Protein AF-A0A7C9RE17-F1 (afdb_monomer_lite)

InterPro domains:
  IPR001789 Signal transduction response regulator, receiver domain [PS50110] (10-43)
  IPR011006 CheY-like superfamily [SSF52172] (7-43)

Sequence (43 aa):
MFIIDFNKLRFLVCDDNAHMRRILRTLLHSFGAREVYEAEDGA

Radius of gyration: 11.3 Å; chains: 1; bounding box: 27×22×28 Å

Structure (mmCIF, N/CA/C/O backbone):
data_AF-A0A7C9RE17-F1
#
_entry.id   AF-A0A7C9RE17-F1
#
loop_
_atom_site.group_PDB
_atom_site.id
_atom_site.type_symbol
_atom_site.label_atom_id
_atom_site.label_alt_id
_atom_site.label_comp_id
_atom_site.label_asym_id
_atom_site.label_entity_id
_atom_site.label_seq_id
_atom_site.pdbx_PDB_ins_code
_atom_site.Cartn_x
_atom_site.Cartn_y
_atom_site.Cartn_z
_atom_s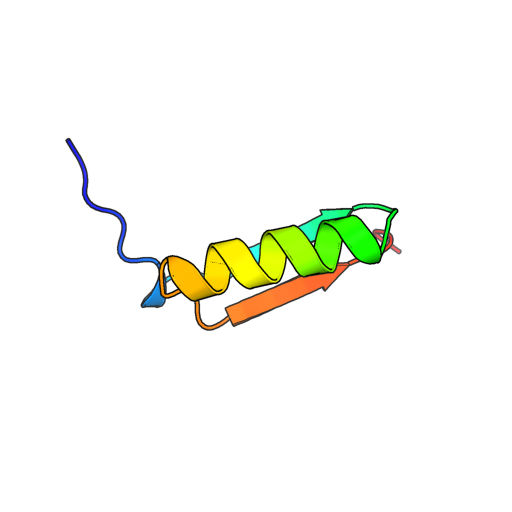ite.occupancy
_atom_site.B_iso_or_equiv
_atom_site.auth_seq_id
_atom_site.auth_comp_id
_atom_site.auth_asym_id
_atom_site.auth_atom_id
_atom_site.pdbx_PDB_model_num
ATOM 1 N N . MET A 1 1 ? -15.532 17.280 8.770 1.00 66.69 1 MET A N 1
ATOM 2 C CA . MET A 1 1 ? -14.237 16.569 8.757 1.00 66.69 1 MET A CA 1
ATOM 3 C C . MET A 1 1 ? -14.542 15.081 8.828 1.00 66.69 1 MET A C 1
ATOM 5 O O . MET A 1 1 ? -15.182 14.682 9.791 1.00 66.69 1 MET A O 1
ATOM 9 N N . PHE A 1 2 ? -14.187 14.289 7.815 1.00 84.44 2 PHE A N 1
ATOM 10 C CA . PHE A 1 2 ? -14.388 12.834 7.842 1.00 84.44 2 PHE A CA 1
ATOM 11 C C . PHE A 1 2 ? -13.082 12.156 8.256 1.00 84.44 2 PHE A C 1
ATOM 13 O O . PHE A 1 2 ? -12.028 12.484 7.718 1.00 84.44 2 PHE A O 1
ATOM 20 N N . ILE A 1 3 ? -13.150 11.240 9.222 1.00 89.12 3 ILE A N 1
ATOM 21 C CA . ILE A 1 3 ? -12.010 10.414 9.628 1.00 89.12 3 ILE A CA 1
ATOM 22 C C . ILE A 1 3 ? -12.012 9.176 8.736 1.00 89.12 3 ILE A C 1
ATOM 24 O O . ILE A 1 3 ? -13.015 8.467 8.664 1.00 89.12 3 ILE A O 1
ATOM 28 N N . ILE A 1 4 ? -10.898 8.933 8.051 1.00 91.88 4 ILE A N 1
ATOM 29 C CA . ILE A 1 4 ? -10.709 7.747 7.217 1.00 91.88 4 ILE A CA 1
ATOM 30 C C . ILE A 1 4 ? -9.979 6.697 8.052 1.00 91.88 4 ILE A C 1
ATOM 32 O O . ILE A 1 4 ? -8.907 6.964 8.589 1.00 91.88 4 ILE A O 1
ATOM 36 N N . ASP A 1 5 ? -10.559 5.504 8.149 1.00 93.56 5 ASP A N 1
ATOM 37 C CA . ASP A 1 5 ? -9.923 4.341 8.767 1.00 93.56 5 ASP A CA 1
ATOM 38 C C . ASP A 1 5 ? -9.135 3.559 7.706 1.00 93.56 5 ASP A C 1
ATOM 40 O O . ASP A 1 5 ? -9.700 2.801 6.915 1.00 93.56 5 ASP A O 1
ATOM 44 N N . PHE A 1 6 ? -7.817 3.760 7.679 1.00 95.38 6 PHE A N 1
ATOM 45 C CA . PHE A 1 6 ? -6.914 3.167 6.686 1.00 95.38 6 PHE A CA 1
ATOM 46 C C . PHE A 1 6 ? -6.796 1.645 6.810 1.00 95.38 6 PHE A C 1
ATOM 48 O O . PHE A 1 6 ? -6.468 0.979 5.831 1.00 95.38 6 PHE A O 1
ATOM 55 N N . ASN A 1 7 ? -7.114 1.071 7.972 1.00 95.06 7 ASN A N 1
ATOM 56 C CA . ASN A 1 7 ? -7.093 -0.376 8.176 1.00 95.06 7 ASN A CA 1
ATOM 57 C C . ASN A 1 7 ? -8.199 -1.094 7.373 1.00 95.06 7 ASN A C 1
ATOM 59 O O . ASN A 1 7 ? -8.131 -2.299 7.154 1.00 95.06 7 ASN A O 1
ATOM 63 N N . LYS A 1 8 ? -9.222 -0.362 6.914 1.00 95.06 8 LYS A N 1
ATOM 64 C CA . LYS A 1 8 ? -10.322 -0.894 6.091 1.00 95.06 8 LYS A CA 1
ATOM 65 C C . LYS A 1 8 ? -10.108 -0.700 4.589 1.00 95.06 8 LYS A C 1
ATOM 67 O O . LYS A 1 8 ? -11.003 -1.017 3.807 1.00 95.06 8 LYS A O 1
ATOM 72 N N . LEU A 1 9 ? -8.965 -0.148 4.185 1.00 96.81 9 LEU A N 1
ATOM 73 C CA . LEU A 1 9 ? -8.660 0.183 2.798 1.00 96.81 9 LEU A CA 1
ATOM 74 C C . LEU A 1 9 ? -7.533 -0.691 2.250 1.00 96.81 9 LEU A C 1
ATOM 76 O O . LEU A 1 9 ? -6.673 -1.176 2.985 1.00 96.81 9 LEU A O 1
ATOM 80 N N . ARG A 1 10 ? -7.549 -0.852 0.925 1.00 97.62 10 ARG A N 1
ATOM 81 C CA . ARG A 1 10 ? -6.521 -1.549 0.151 1.00 97.62 10 ARG A CA 1
ATOM 82 C C . ARG A 1 10 ? -5.912 -0.563 -0.827 1.00 97.62 10 ARG A C 1
ATOM 84 O O . ARG A 1 10 ? -6.650 0.129 -1.527 1.00 97.62 10 ARG A O 1
ATOM 91 N N . PHE A 1 11 ? -4.590 -0.499 -0.861 1.00 97.38 11 PHE A N 1
ATOM 92 C CA . PHE A 1 11 ? -3.841 0.472 -1.647 1.00 97.38 11 PHE A CA 1
ATOM 93 C C . PHE A 1 11 ? -3.001 -0.237 -2.700 1.00 97.38 11 PHE A C 1
ATOM 95 O O . PHE A 1 11 ? -2.351 -1.235 -2.404 1.00 97.38 11 PHE A O 1
ATOM 102 N N . LEU A 1 12 ? -2.978 0.315 -3.909 1.00 97.25 12 LEU A N 1
ATOM 103 C CA . LEU A 1 12 ? -2.012 -0.023 -4.946 1.00 97.25 12 LEU A CA 1
ATOM 104 C C . LEU A 1 12 ? -1.166 1.224 -5.211 1.00 97.25 12 LEU A C 1
ATOM 106 O O . LEU A 1 12 ? -1.709 2.275 -5.548 1.00 97.25 12 LEU A O 1
ATOM 110 N N . VAL A 1 13 ? 0.144 1.114 -5.021 1.00 95.81 13 VAL A N 1
ATOM 111 C CA . VAL A 1 13 ? 1.112 2.177 -5.295 1.00 95.81 13 VAL A CA 1
ATOM 112 C C . VAL A 1 13 ? 1.775 1.881 -6.636 1.00 95.81 13 VAL A C 1
ATOM 114 O O . VAL A 1 13 ? 2.561 0.940 -6.738 1.00 95.81 13 VAL A O 1
ATOM 117 N N . CYS A 1 14 ? 1.455 2.690 -7.644 1.00 95.38 14 CYS A N 1
ATOM 118 C CA . CYS A 1 14 ? 2.072 2.629 -8.967 1.00 95.38 14 CYS A CA 1
ATOM 119 C C . CYS A 1 14 ? 3.086 3.766 -9.107 1.00 95.38 14 CYS A C 1
ATOM 121 O O . CYS A 1 14 ? 2.703 4.933 -9.053 1.00 95.38 14 CYS A O 1
ATOM 123 N N . ASP A 1 15 ? 4.358 3.427 -9.274 1.00 94.75 15 ASP A N 1
ATOM 124 C CA . ASP A 1 15 ? 5.455 4.379 -9.486 1.00 94.75 15 ASP A CA 1
ATOM 125 C C . ASP A 1 15 ? 6.591 3.616 -10.181 1.00 94.75 15 ASP A C 1
ATOM 127 O O . ASP A 1 15 ? 6.818 2.454 -9.847 1.00 94.75 15 ASP A O 1
ATOM 131 N N . ASP A 1 16 ? 7.284 4.209 -11.148 1.00 93.12 16 ASP A N 1
ATOM 132 C CA . ASP A 1 16 ? 8.362 3.556 -11.907 1.00 93.12 16 ASP A CA 1
ATOM 133 C C . ASP A 1 16 ? 9.664 3.435 -11.094 1.00 93.12 16 ASP A C 1
ATOM 135 O O . ASP A 1 16 ? 10.535 2.614 -11.387 1.00 93.12 16 ASP A O 1
ATOM 139 N N . ASN A 1 17 ? 9.781 4.189 -10.002 1.00 95.56 17 ASN A N 1
ATOM 140 C CA . ASN A 1 17 ? 10.930 4.187 -9.123 1.00 95.56 17 ASN A CA 1
ATOM 141 C C . ASN A 1 17 ? 10.678 3.357 -7.853 1.00 95.56 17 ASN A C 1
ATOM 143 O O . ASN A 1 17 ? 9.984 3.758 -6.913 1.00 95.56 17 ASN A O 1
ATOM 147 N N . ALA A 1 18 ? 11.365 2.215 -7.751 1.00 94.88 18 ALA A N 1
ATOM 148 C CA . ALA A 1 18 ? 11.280 1.325 -6.592 1.00 94.88 18 ALA A CA 1
ATOM 149 C C . ALA A 1 18 ? 11.629 2.002 -5.248 1.00 94.88 18 ALA A C 1
ATOM 151 O O . ALA A 1 18 ? 11.139 1.580 -4.197 1.00 94.88 18 ALA A O 1
ATOM 152 N N . HIS A 1 19 ? 12.466 3.046 -5.242 1.00 96.62 19 HIS A N 1
ATOM 153 C CA . HIS A 1 19 ? 12.753 3.813 -4.029 1.00 96.62 19 HIS A CA 1
ATOM 154 C C . HIS A 1 19 ? 11.520 4.592 -3.557 1.00 96.62 19 HIS A C 1
ATOM 156 O O . HIS A 1 19 ? 11.170 4.533 -2.377 1.00 96.62 19 HIS A O 1
ATOM 162 N N . MET A 1 20 ? 10.825 5.256 -4.481 1.00 97.19 20 MET A N 1
ATOM 163 C CA . MET A 1 20 ? 9.618 6.027 -4.184 1.00 97.19 20 MET A CA 1
ATOM 164 C C . MET A 1 20 ? 8.477 5.122 -3.720 1.00 97.19 20 MET A C 1
ATOM 166 O O . MET A 1 20 ? 7.857 5.416 -2.693 1.00 97.19 20 MET A O 1
ATOM 170 N N . ARG A 1 21 ? 8.280 3.960 -4.366 1.00 96.56 21 ARG A N 1
ATOM 171 C CA . ARG A 1 21 ? 7.300 2.950 -3.915 1.00 96.56 21 ARG A CA 1
ATOM 172 C C . ARG A 1 21 ? 7.505 2.555 -2.450 1.00 96.56 21 ARG A C 1
ATOM 174 O O . ARG A 1 21 ? 6.553 2.551 -1.668 1.00 96.56 21 ARG A O 1
ATOM 181 N N . ARG A 1 22 ? 8.758 2.325 -2.030 1.00 95.94 22 ARG A N 1
ATOM 182 C CA . ARG A 1 22 ? 9.093 1.992 -0.630 1.00 95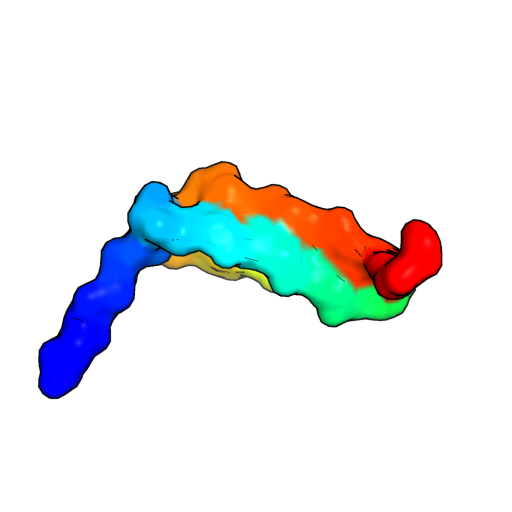.94 22 ARG A CA 1
ATOM 183 C C . ARG A 1 22 ? 8.777 3.124 0.348 1.00 95.94 22 ARG A C 1
ATOM 185 O O . ARG A 1 22 ? 8.310 2.838 1.454 1.00 95.94 22 ARG A O 1
ATOM 192 N N . ILE A 1 23 ? 9.023 4.383 -0.027 1.00 97.62 23 ILE A N 1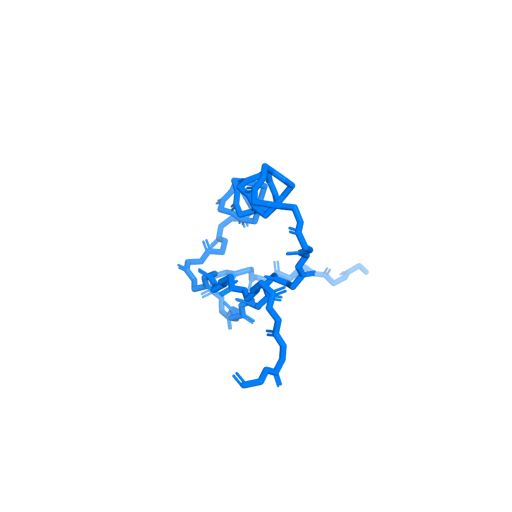
ATOM 193 C CA . ILE A 1 23 ? 8.682 5.546 0.810 1.00 97.62 23 ILE A CA 1
ATOM 194 C C . ILE A 1 23 ? 7.164 5.608 1.010 1.00 97.62 23 ILE A C 1
ATOM 196 O O . ILE A 1 23 ? 6.698 5.648 2.149 1.00 97.62 23 ILE A O 1
ATOM 200 N N . LEU A 1 24 ? 6.392 5.547 -0.077 1.00 97.31 24 LEU A N 1
ATOM 201 C CA . LEU A 1 24 ? 4.927 5.586 -0.040 1.00 97.31 24 LEU A CA 1
ATOM 202 C C . LEU A 1 24 ? 4.339 4.435 0.779 1.00 97.31 24 LEU A C 1
ATOM 204 O O . LEU A 1 24 ? 3.481 4.668 1.630 1.00 97.31 24 LEU A O 1
ATOM 208 N N . ARG A 1 25 ? 4.847 3.212 0.599 1.00 97.19 25 ARG A N 1
ATOM 209 C CA . ARG A 1 25 ? 4.442 2.060 1.412 1.00 97.19 25 ARG A CA 1
ATOM 210 C C . ARG A 1 25 ? 4.694 2.296 2.901 1.00 97.19 25 ARG A C 1
ATOM 212 O O . ARG A 1 25 ? 3.821 2.030 3.723 1.00 97.19 25 ARG A O 1
ATOM 219 N N . THR A 1 26 ? 5.866 2.823 3.253 1.00 97.56 26 THR A N 1
ATOM 220 C CA . THR A 1 26 ? 6.217 3.127 4.650 1.00 97.56 26 THR A CA 1
ATOM 221 C C . THR A 1 26 ? 5.264 4.165 5.249 1.00 97.56 26 THR A C 1
ATOM 223 O O . THR A 1 26 ? 4.774 3.980 6.363 1.00 97.56 26 THR A O 1
ATOM 226 N N . LEU A 1 27 ? 4.936 5.217 4.493 1.00 97.88 27 LEU A N 1
ATOM 227 C CA . LEU A 1 27 ? 3.976 6.235 4.921 1.00 97.88 27 LEU A CA 1
ATOM 228 C C . LEU A 1 27 ? 2.575 5.643 5.117 1.00 97.88 27 LEU A C 1
ATOM 230 O O . LEU A 1 27 ? 1.979 5.839 6.172 1.00 97.88 27 LEU A O 1
ATOM 234 N N . LEU A 1 28 ? 2.064 4.865 4.160 1.00 97.12 28 LEU A N 1
ATOM 235 C CA . LEU A 1 28 ? 0.747 4.225 4.268 1.00 97.12 28 LEU A CA 1
ATOM 236 C C . LEU A 1 28 ? 0.650 3.295 5.484 1.00 97.12 28 LEU A C 1
ATOM 238 O O . LEU A 1 28 ? -0.347 3.334 6.207 1.00 97.12 28 LEU A O 1
ATOM 242 N N . HIS A 1 29 ? 1.700 2.521 5.769 1.00 96.50 29 HIS A N 1
ATOM 243 C CA . HIS A 1 29 ? 1.754 1.708 6.983 1.00 96.50 29 HIS A CA 1
ATOM 244 C C . HIS A 1 29 ? 1.768 2.557 8.258 1.00 96.50 29 HIS A C 1
ATOM 246 O O . HIS A 1 29 ? 1.100 2.193 9.224 1.00 96.50 29 HIS A O 1
ATOM 252 N N . SER A 1 30 ? 2.451 3.708 8.265 1.00 96.81 30 SER A N 1
ATOM 253 C CA . SER A 1 30 ? 2.429 4.631 9.412 1.00 96.81 30 SER A CA 1
ATOM 254 C C . SER A 1 30 ? 1.034 5.215 9.691 1.00 96.81 30 SER A C 1
ATOM 256 O O . SER A 1 30 ? 0.711 5.496 10.842 1.00 96.81 30 SER A O 1
ATOM 258 N N . PHE A 1 31 ? 0.174 5.309 8.668 1.00 95.56 31 PHE A N 1
ATOM 259 C CA . PHE A 1 31 ? -1.242 5.677 8.801 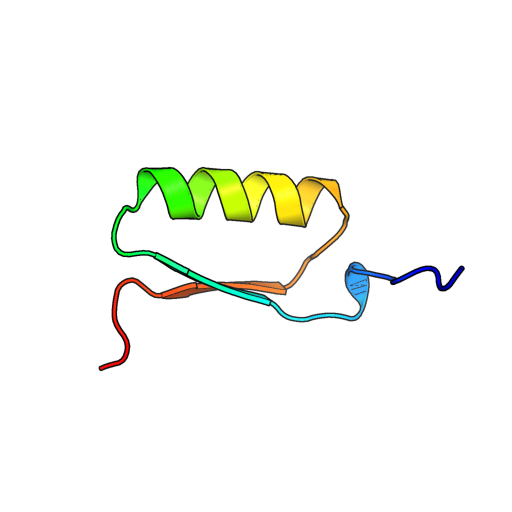1.00 95.56 31 PHE A CA 1
ATOM 260 C C . PHE A 1 31 ? -2.166 4.500 9.161 1.00 95.56 31 PHE A C 1
ATOM 262 O O . PHE A 1 31 ? -3.365 4.697 9.344 1.00 95.56 31 PHE A O 1
ATOM 269 N N . GLY A 1 32 ? -1.637 3.280 9.291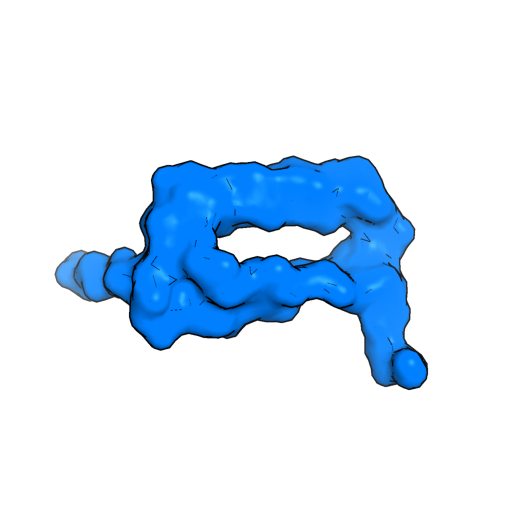 1.00 96.00 32 GLY A N 1
ATOM 270 C CA . GLY A 1 32 ? -2.394 2.091 9.689 1.00 96.00 32 GLY A CA 1
ATOM 271 C C . GLY A 1 32 ? -2.932 1.242 8.535 1.00 96.00 32 GLY A C 1
ATOM 272 O O . GLY A 1 32 ? -3.687 0.302 8.787 1.00 96.00 32 GLY A O 1
ATOM 273 N N . ALA A 1 33 ? -2.545 1.520 7.284 1.00 97.69 33 ALA A N 1
ATOM 274 C CA . ALA A 1 33 ? -2.880 0.651 6.159 1.00 97.69 33 ALA A CA 1
ATOM 275 C C . ALA A 1 33 ? -2.178 -0.707 6.301 1.00 97.69 33 ALA A C 1
ATOM 277 O O . ALA A 1 33 ? -0.978 -0.771 6.581 1.00 97.69 33 ALA A O 1
ATOM 278 N N . ARG A 1 34 ? -2.917 -1.799 6.087 1.00 95.81 34 ARG A N 1
ATOM 279 C CA . ARG A 1 34 ? -2.375 -3.169 6.159 1.00 95.81 34 ARG A CA 1
ATOM 280 C C . ARG A 1 34 ? -2.192 -3.807 4.793 1.00 95.81 34 ARG A C 1
ATOM 282 O O . ARG A 1 34 ? -1.233 -4.541 4.590 1.00 95.81 34 ARG A O 1
ATOM 289 N N . GLU A 1 35 ? -3.081 -3.492 3.860 1.00 97.75 35 GLU A N 1
ATOM 290 C CA . GLU A 1 35 ? -3.053 -4.033 2.506 1.00 97.75 35 GLU A CA 1
ATOM 291 C C . GLU A 1 35 ? -2.509 -2.976 1.547 1.00 97.75 35 GLU A C 1
ATOM 293 O O . GLU A 1 35 ? -3.241 -2.109 1.068 1.00 97.75 35 GLU A O 1
ATOM 298 N N . VAL A 1 36 ? -1.194 -3.025 1.317 1.00 97.50 36 VAL A N 1
ATOM 299 C CA . VAL A 1 36 ? -0.478 -2.127 0.405 1.00 97.50 36 VAL A CA 1
ATOM 300 C C . VAL A 1 36 ? 0.281 -2.969 -0.614 1.00 97.50 36 VAL A C 1
ATOM 302 O O . VAL A 1 36 ? 1.183 -3.727 -0.259 1.00 97.50 36 VAL A O 1
ATOM 305 N N . TYR A 1 37 ? -0.093 -2.822 -1.878 1.00 96.00 37 TYR A N 1
ATOM 306 C CA . TYR A 1 37 ? 0.505 -3.484 -3.029 1.00 96.00 37 TYR A CA 1
ATOM 307 C C . TYR A 1 37 ? 1.315 -2.473 -3.837 1.00 96.00 37 TYR A C 1
ATOM 309 O O . TYR A 1 37 ? 1.025 -1.277 -3.825 1.00 96.00 37 TYR A O 1
ATOM 317 N N . GLU A 1 38 ? 2.324 -2.952 -4.550 1.00 95.25 38 GLU A N 1
ATOM 318 C CA . GLU A 1 38 ? 3.163 -2.141 -5.429 1.00 95.25 38 GLU A CA 1
ATOM 319 C C . GLU A 1 38 ? 3.039 -2.664 -6.857 1.00 95.25 38 GLU A C 1
ATOM 321 O O . GLU A 1 38 ? 3.012 -3.876 -7.066 1.00 95.25 38 GLU A O 1
ATOM 326 N N . ALA A 1 39 ? 2.995 -1.751 -7.821 1.00 94.69 39 ALA A N 1
ATOM 327 C CA . ALA A 1 39 ? 3.114 -2.053 -9.238 1.00 94.69 39 ALA A CA 1
ATOM 328 C C . ALA A 1 39 ? 4.194 -1.159 -9.855 1.00 94.69 39 ALA A C 1
ATOM 330 O O . ALA A 1 39 ? 4.283 0.031 -9.544 1.00 94.69 39 ALA A O 1
ATOM 331 N N . GLU A 1 40 ? 5.040 -1.756 -10.689 1.00 92.31 40 GLU A N 1
ATOM 332 C CA . GLU A 1 40 ? 6.080 -1.048 -11.447 1.00 92.31 40 GLU A CA 1
ATOM 333 C C . GLU A 1 40 ? 5.580 -0.624 -12.828 1.00 92.31 40 GLU A C 1
ATOM 335 O O . GLU A 1 40 ? 5.962 0.425 -13.337 1.00 92.31 40 GLU A O 1
ATOM 340 N N . ASP A 1 41 ? 4.669 -1.410 -13.391 1.00 85.12 41 ASP A N 1
ATOM 341 C CA . ASP A 1 41 ? 3.985 -1.169 -14.648 1.00 85.12 41 ASP A CA 1
ATOM 342 C C . ASP A 1 41 ? 2.525 -1.657 -14.553 1.00 85.12 41 ASP A C 1
ATOM 344 O O . ASP A 1 41 ? 2.048 -2.077 -13.495 1.00 85.12 41 ASP A O 1
ATOM 348 N N . GLY A 1 42 ? 1.771 -1.503 -15.641 1.00 76.31 42 GLY A N 1
ATOM 349 C CA . GLY A 1 42 ? 0.357 -1.881 -15.718 1.00 76.31 42 GLY A CA 1
ATOM 350 C C . GLY A 1 42 ? 0.079 -3.051 -16.662 1.00 76.31 42 GLY A C 1
ATOM 351 O O . GLY A 1 42 ? -1.025 -3.093 -17.207 1.00 76.31 42 GLY A O 1
ATOM 352 N N . ALA A 1 43 ? 1.070 -3.913 -16.922 1.00 67.19 43 ALA A N 1
ATOM 353 C CA . ALA A 1 43 ? 1.024 -4.954 -17.955 1.00 67.19 43 ALA A CA 1
ATOM 354 C C . ALA A 1 43 ? 0.900 -6.377 -17.388 1.00 67.19 43 ALA A C 1
ATOM 356 O O . ALA A 1 43 ? 1.497 -6.667 -16.330 1.00 67.19 43 ALA A O 1
#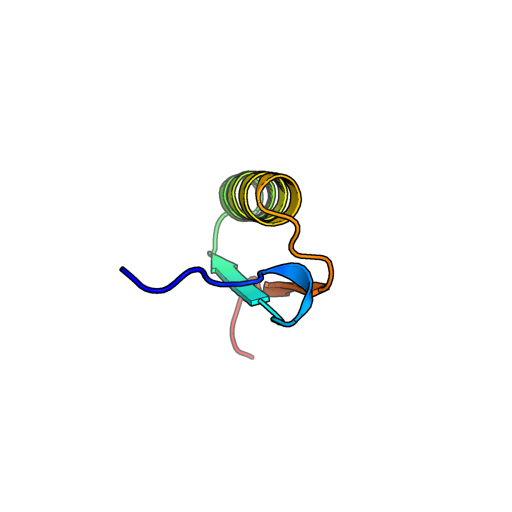

Foldseek 3Di:
DDDDDQCPDAEEAEDLDPVVLVVVVVVSVVSPHDHYHYDNDDD

Secondary structure (DSSP, 8-state):
-PPP-GGG-EEEEE-S-HHHHHHHHHHHHHTT--EEEEES---

pLDDT: mean 93.52, std 7.14, range [66.69, 97.88]

Organism: NCBI:txid2712852